Protein AF-A0A5C8U0P9-F1 (afdb_monomer_lite)

pLDDT: mean 76.08, std 15.98, range [37.56, 92.62]

Structure (mmCIF, N/CA/C/O backbone):
data_AF-A0A5C8U0P9-F1
#
_entry.id   AF-A0A5C8U0P9-F1
#
loop_
_atom_site.group_PDB
_atom_site.id
_atom_site.type_symbol
_atom_site.label_atom_id
_atom_site.label_alt_id
_atom_site.label_comp_id
_atom_site.label_asym_id
_atom_site.label_entity_id
_atom_site.label_seq_id
_atom_site.pdbx_PDB_ins_code
_atom_site.Cartn_x
_atom_site.Cartn_y
_atom_site.Cartn_z
_atom_site.occupancy
_atom_site.B_iso_or_equiv
_atom_site.auth_seq_id
_atom_site.auth_comp_id
_atom_site.auth_asym_id
_atom_site.auth_atom_id
_atom_site.pdbx_PDB_model_num
ATOM 1 N N . MET A 1 1 ? -7.153 15.732 -43.273 1.00 46.53 1 MET A N 1
ATOM 2 C CA . MET A 1 1 ? -6.249 15.310 -42.183 1.00 46.53 1 MET A CA 1
ATOM 3 C C . MET A 1 1 ? -6.150 13.800 -42.237 1.00 46.53 1 MET A C 1
ATOM 5 O O . MET A 1 1 ? -7.034 13.114 -41.743 1.00 46.53 1 MET A O 1
ATOM 9 N N . THR A 1 2 ? -5.149 13.294 -42.949 1.00 40.06 2 THR A N 1
ATOM 10 C CA . THR A 1 2 ? -4.924 11.857 -43.121 1.00 40.06 2 THR A CA 1
ATOM 11 C C . THR A 1 2 ? -4.060 11.405 -41.954 1.00 40.06 2 THR A C 1
ATOM 13 O O . THR A 1 2 ? -2.916 11.832 -41.839 1.00 40.06 2 THR A O 1
ATOM 16 N N . ILE A 1 3 ? -4.639 10.642 -41.030 1.00 46.53 3 ILE A N 1
ATOM 17 C CA . ILE A 1 3 ? -3.902 10.044 -39.915 1.00 46.53 3 ILE A CA 1
ATOM 18 C C . ILE A 1 3 ? -3.152 8.856 -40.516 1.00 46.53 3 ILE A C 1
ATOM 20 O O . ILE A 1 3 ? -3.776 7.851 -40.854 1.00 46.53 3 ILE A O 1
ATOM 24 N N . GLU A 1 4 ? -1.844 9.002 -40.729 1.00 37.56 4 GLU A N 1
ATOM 25 C CA . GLU A 1 4 ? -1.009 7.875 -41.137 1.00 37.56 4 GLU A CA 1
ATOM 26 C C . GLU A 1 4 ? -1.089 6.769 -40.072 1.00 37.56 4 GLU A C 1
ATOM 28 O O . GLU A 1 4 ? -1.018 7.060 -38.870 1.00 37.56 4 GLU A O 1
ATOM 33 N N . PRO A 1 5 ? -1.283 5.501 -40.476 1.00 51.75 5 PRO A N 1
ATOM 34 C CA . PRO A 1 5 ? -1.221 4.388 -39.545 1.00 51.75 5 PRO A CA 1
ATOM 35 C C . PRO A 1 5 ? 0.182 4.331 -38.921 1.00 51.75 5 PRO A C 1
ATOM 37 O O . PRO A 1 5 ? 1.164 4.618 -39.606 1.00 51.75 5 PRO A O 1
ATOM 40 N N . PRO A 1 6 ? 0.300 3.967 -37.631 1.00 51.22 6 PRO A N 1
ATOM 41 C CA . PRO A 1 6 ? 1.588 3.901 -36.958 1.00 51.22 6 PRO A CA 1
ATOM 42 C C . PRO A 1 6 ? 2.509 2.944 -37.710 1.00 51.22 6 PRO A C 1
ATOM 44 O O . PRO A 1 6 ? 2.211 1.756 -37.842 1.00 51.22 6 PRO A O 1
ATOM 47 N N . ASP A 1 7 ? 3.607 3.514 -38.194 1.00 44.97 7 ASP A N 1
ATOM 48 C CA . ASP A 1 7 ? 4.659 2.890 -38.977 1.00 44.97 7 ASP A CA 1
ATOM 49 C C . ASP A 1 7 ? 5.009 1.501 -38.412 1.00 44.97 7 ASP A C 1
ATOM 51 O O . ASP A 1 7 ? 5.592 1.350 -37.336 1.00 44.97 7 ASP A O 1
ATOM 55 N N . HIS A 1 8 ? 4.637 0.445 -39.138 1.00 42.81 8 HIS A N 1
ATOM 56 C CA . HIS A 1 8 ? 4.914 -0.949 -38.762 1.00 42.81 8 HIS A CA 1
ATOM 57 C C . HIS A 1 8 ? 6.415 -1.296 -38.857 1.00 42.81 8 HIS A C 1
ATOM 59 O O . HIS A 1 8 ? 6.821 -2.435 -38.628 1.00 42.81 8 HIS A O 1
ATOM 65 N N . ARG A 1 9 ? 7.254 -0.307 -39.190 1.00 38.62 9 ARG A N 1
ATOM 66 C CA . ARG A 1 9 ? 8.699 -0.420 -39.406 1.00 38.62 9 ARG A CA 1
ATOM 67 C C . ARG A 1 9 ? 9.536 -0.553 -38.137 1.00 38.62 9 ARG A C 1
ATOM 69 O O . ARG A 1 9 ? 10.729 -0.803 -38.250 1.00 38.62 9 ARG A O 1
ATOM 76 N N . LEU A 1 10 ? 8.941 -0.500 -36.943 1.00 45.75 10 LEU A N 1
ATOM 77 C CA . LEU A 1 10 ? 9.649 -0.899 -35.716 1.00 45.75 10 LEU A CA 1
ATOM 78 C C . LEU A 1 10 ? 9.945 -2.413 -35.658 1.00 45.75 10 LEU A C 1
ATOM 80 O O . LEU A 1 10 ? 10.698 -2.852 -34.796 1.00 45.75 10 LEU A O 1
ATOM 84 N N . ALA A 1 11 ? 9.379 -3.218 -36.567 1.00 43.69 11 ALA A N 1
ATOM 85 C CA . ALA A 1 11 ? 9.606 -4.663 -36.623 1.00 43.69 11 ALA A CA 1
ATOM 86 C C . ALA A 1 11 ? 10.791 -5.094 -37.514 1.00 43.69 11 ALA A C 1
ATOM 88 O O . ALA A 1 11 ? 11.142 -6.273 -37.519 1.00 43.69 11 ALA A O 1
ATOM 89 N N . SER A 1 12 ? 11.412 -4.181 -38.270 1.00 40.59 12 SER A N 1
ATOM 90 C CA . SER A 1 12 ? 12.206 -4.564 -39.450 1.00 40.59 12 SER A CA 1
ATOM 91 C C . SER A 1 12 ? 13.705 -4.275 -39.360 1.00 40.59 12 SER A C 1
ATOM 93 O O . SER A 1 12 ? 14.313 -3.929 -40.368 1.00 40.59 12 SER A O 1
ATOM 95 N N . SER A 1 13 ? 14.325 -4.449 -38.190 1.00 43.41 13 SER A N 1
ATOM 96 C CA . SER A 1 13 ? 15.789 -4.598 -38.114 1.00 43.41 13 SER A CA 1
ATOM 97 C C . SER A 1 13 ? 16.260 -5.333 -36.855 1.00 43.41 13 SER A C 1
ATOM 99 O O . SER A 1 13 ? 17.218 -4.922 -36.208 1.00 43.41 13 SER A O 1
ATOM 101 N N . ILE A 1 14 ? 15.614 -6.443 -36.489 1.00 49.00 14 ILE A N 1
ATOM 102 C CA . ILE A 1 14 ? 16.180 -7.338 -35.470 1.00 49.00 14 ILE A CA 1
ATOM 103 C C . ILE A 1 14 ? 17.034 -8.374 -36.206 1.00 49.00 14 ILE A C 1
ATOM 105 O O . ILE A 1 14 ? 16.552 -9.433 -36.596 1.00 49.00 14 ILE A O 1
ATOM 109 N N . ALA A 1 15 ? 18.317 -8.076 -36.411 1.00 48.09 15 ALA A N 1
ATOM 110 C CA . ALA A 1 15 ? 19.308 -9.024 -36.940 1.00 48.09 15 ALA A CA 1
ATOM 111 C C . ALA A 1 15 ? 19.678 -10.133 -35.922 1.00 48.09 15 ALA A C 1
ATOM 113 O O . ALA A 1 15 ? 20.772 -10.691 -35.951 1.00 48.09 15 ALA A O 1
ATOM 114 N N . GLY A 1 16 ? 18.773 -10.454 -34.996 1.00 61.50 16 GLY A N 1
ATOM 115 C CA . GLY A 1 16 ? 18.993 -11.377 -33.894 1.00 61.50 16 GLY A CA 1
ATOM 116 C C . GLY A 1 16 ? 17.698 -12.023 -33.415 1.00 61.50 16 GLY A C 1
ATOM 117 O O . GLY A 1 16 ? 16.592 -11.595 -33.739 1.00 61.50 16 GLY A O 1
ATOM 118 N N . THR A 1 17 ? 17.840 -13.093 -32.640 1.00 70.38 17 THR A N 1
ATOM 119 C CA . THR A 1 17 ? 16.710 -13.784 -32.017 1.00 70.38 17 THR A CA 1
ATOM 120 C C . THR A 1 17 ? 15.922 -12.800 -31.142 1.00 70.38 17 THR A C 1
ATOM 122 O O . THR A 1 17 ? 16.520 -12.200 -30.245 1.00 70.38 17 THR A O 1
ATOM 125 N N . PRO A 1 18 ? 14.603 -12.627 -31.354 1.00 75.56 18 PRO A N 1
ATOM 126 C CA . PRO A 1 18 ? 13.808 -11.708 -30.549 1.00 75.56 18 PRO A CA 1
ATOM 127 C C . PRO A 1 18 ? 13.797 -12.155 -29.077 1.00 75.56 18 PRO A C 1
ATOM 129 O O . PRO A 1 18 ? 13.764 -13.364 -28.809 1.00 75.56 18 PRO A O 1
ATOM 132 N N . PRO A 1 19 ? 13.812 -11.210 -28.117 1.00 85.12 19 PRO A N 1
ATOM 133 C CA . PRO A 1 19 ? 13.813 -11.546 -26.699 1.00 85.12 19 PRO A CA 1
ATOM 134 C C . PRO A 1 19 ? 12.529 -12.294 -26.329 1.00 85.12 19 PRO A C 1
ATOM 136 O O . PRO A 1 19 ? 11.436 -11.923 -26.753 1.00 85.12 19 PRO A O 1
ATOM 139 N N . ARG A 1 20 ? 12.655 -13.349 -25.522 1.00 85.44 20 ARG A N 1
ATOM 140 C CA . ARG A 1 20 ? 11.531 -14.178 -25.046 1.00 85.44 20 ARG A CA 1
ATOM 141 C C . ARG A 1 20 ? 11.238 -13.966 -23.569 1.00 85.44 20 ARG A C 1
ATOM 143 O O . ARG A 1 20 ? 10.141 -14.261 -23.096 1.00 85.44 20 ARG A O 1
ATOM 150 N N . THR A 1 21 ? 12.212 -13.448 -22.828 1.00 86.75 21 THR A N 1
ATOM 151 C CA . THR A 1 21 ? 12.091 -13.185 -21.395 1.00 86.75 21 THR A CA 1
ATOM 152 C C . THR A 1 21 ? 12.303 -11.709 -21.074 1.00 86.75 21 THR A C 1
ATOM 154 O O . THR A 1 21 ? 12.933 -10.963 -21.822 1.00 86.75 21 THR A O 1
ATOM 157 N N . TRP A 1 22 ? 11.783 -11.263 -19.929 1.00 86.25 22 TRP A N 1
ATOM 158 C CA . TRP A 1 22 ? 11.979 -9.884 -19.477 1.00 86.25 22 TRP A CA 1
ATOM 159 C C . TRP A 1 22 ? 13.468 -9.502 -19.315 1.00 86.25 22 TRP A C 1
ATOM 161 O O . TRP A 1 22 ? 13.846 -8.436 -19.793 1.00 86.25 22 TRP A O 1
ATOM 171 N N . PRO A 1 23 ? 14.347 -10.347 -18.734 1.00 88.69 23 PRO A N 1
ATOM 172 C CA . PRO A 1 23 ? 15.782 -10.051 -18.678 1.00 88.69 23 PRO A CA 1
ATOM 173 C C . PRO A 1 23 ? 16.466 -9.995 -20.053 1.00 88.69 23 PRO A C 1
ATOM 175 O O . PRO A 1 23 ? 17.436 -9.264 -20.233 1.00 88.69 23 PRO A O 1
ATOM 178 N N . GLU A 1 24 ? 15.997 -10.766 -21.038 1.00 88.19 24 GLU A N 1
ATOM 179 C CA . GLU A 1 24 ? 16.482 -10.650 -22.421 1.00 88.19 24 GLU A CA 1
ATOM 180 C C . GLU A 1 24 ? 16.060 -9.329 -23.054 1.00 88.19 24 GLU A C 1
ATOM 182 O O . GLU A 1 24 ? 16.883 -8.689 -23.698 1.00 88.19 24 GLU A O 1
ATOM 187 N N . LEU A 1 25 ? 14.824 -8.887 -22.813 1.00 88.56 25 LEU A N 1
ATOM 188 C CA . LEU A 1 25 ? 14.348 -7.591 -23.286 1.00 88.56 25 LEU A CA 1
ATOM 189 C C . LEU A 1 25 ? 15.145 -6.434 -22.669 1.00 88.56 25 LEU A C 1
ATOM 191 O O . LEU A 1 25 ? 15.503 -5.502 -23.379 1.00 88.56 25 LEU A O 1
ATOM 195 N N . GLU A 1 26 ? 15.472 -6.503 -21.373 1.00 89.62 26 GLU A N 1
ATOM 196 C CA . GLU A 1 26 ? 16.329 -5.500 -20.722 1.00 89.62 26 GLU A CA 1
ATOM 197 C C . GLU A 1 26 ? 17.723 -5.437 -21.365 1.00 89.62 26 GLU A C 1
ATOM 199 O O . GLU A 1 26 ? 18.219 -4.346 -21.638 1.00 89.62 26 GLU A O 1
ATOM 204 N N . ARG A 1 27 ? 18.337 -6.593 -21.657 1.00 87.88 27 ARG A N 1
ATOM 205 C CA . ARG A 1 27 ? 19.639 -6.659 -22.343 1.00 87.88 27 ARG A CA 1
ATOM 206 C C . ARG A 1 27 ? 19.567 -6.136 -23.774 1.00 87.88 27 ARG A C 1
ATOM 208 O O . ARG A 1 27 ? 20.470 -5.423 -24.195 1.00 87.88 27 ARG A O 1
ATOM 215 N N . TYR A 1 28 ? 18.496 -6.465 -24.490 1.00 87.31 28 TYR A N 1
ATOM 216 C CA . TYR A 1 28 ? 18.266 -6.004 -25.854 1.00 87.31 28 TYR A CA 1
ATOM 217 C C . TYR A 1 28 ? 18.133 -4.476 -25.908 1.00 87.31 28 TYR A C 1
ATOM 219 O O . TYR A 1 28 ? 18.860 -3.822 -26.643 1.00 87.31 28 TYR A O 1
ATOM 227 N N . VAL A 1 29 ? 17.290 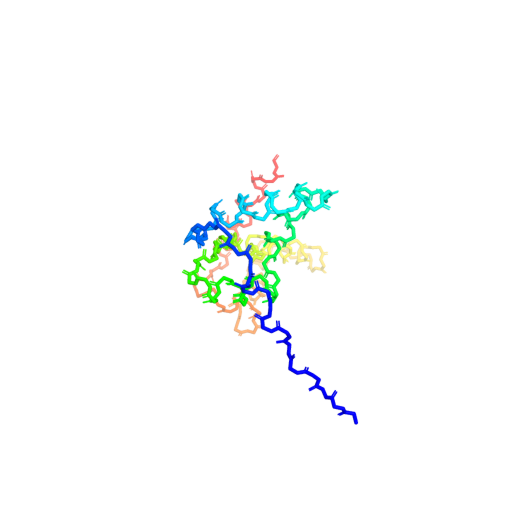-3.894 -25.049 1.00 88.06 29 VAL A N 1
ATOM 228 C CA . VAL A 1 29 ? 17.104 -2.435 -24.965 1.00 88.06 29 VAL A CA 1
ATOM 229 C C . VAL A 1 29 ? 18.391 -1.716 -24.551 1.00 88.06 29 VAL A C 1
ATOM 231 O O . VAL A 1 29 ? 18.695 -0.657 -25.088 1.00 88.06 29 VAL A O 1
ATOM 234 N N . ALA A 1 30 ? 19.175 -2.286 -23.630 1.00 86.62 30 ALA A N 1
ATOM 235 C CA . ALA A 1 30 ? 20.469 -1.721 -23.246 1.00 86.62 30 ALA A CA 1
ATOM 236 C C . ALA A 1 30 ? 21.484 -1.726 -24.403 1.00 86.62 30 ALA A C 1
ATOM 238 O O . ALA A 1 30 ? 22.220 -0.753 -24.579 1.00 86.62 30 ALA A O 1
ATOM 239 N N . ALA A 1 31 ? 21.526 -2.812 -25.181 1.00 85.75 31 ALA A N 1
ATOM 240 C CA . ALA A 1 31 ? 22.405 -2.936 -26.339 1.00 85.75 31 ALA A CA 1
ATOM 241 C C . ALA A 1 31 ? 22.017 -1.946 -27.446 1.00 85.75 31 ALA A C 1
ATOM 243 O O . ALA A 1 31 ? 22.886 -1.218 -27.917 1.00 85.75 31 ALA A O 1
ATOM 244 N N . GLU A 1 32 ? 20.724 -1.850 -27.775 1.00 85.75 32 GL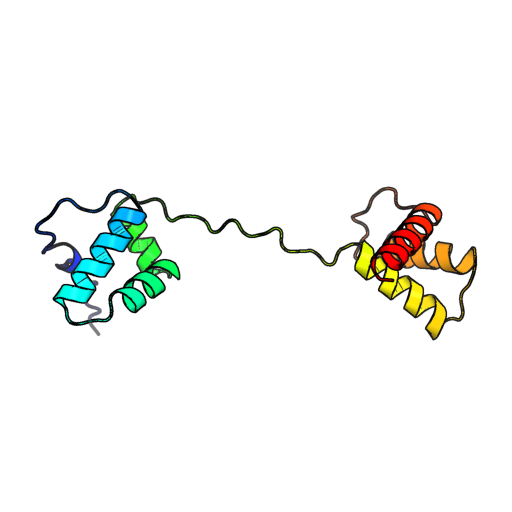U A N 1
ATOM 245 C CA . GLU A 1 32 ? 20.199 -0.906 -28.774 1.00 85.75 32 GLU A CA 1
ATOM 246 C C . GLU A 1 32 ? 20.464 0.555 -28.388 1.00 85.75 32 GLU A C 1
ATOM 248 O O . GLU A 1 32 ? 20.954 1.340 -29.199 1.00 85.75 32 GLU A O 1
ATOM 253 N N . ALA A 1 33 ? 20.224 0.915 -27.122 1.00 86.81 33 ALA A N 1
ATOM 254 C CA . ALA A 1 33 ? 20.527 2.253 -26.617 1.00 86.81 33 ALA A CA 1
ATOM 255 C C . ALA A 1 33 ? 22.027 2.566 -26.731 1.00 86.81 33 ALA A C 1
ATOM 257 O O . ALA A 1 33 ? 22.405 3.653 -27.155 1.00 86.81 33 ALA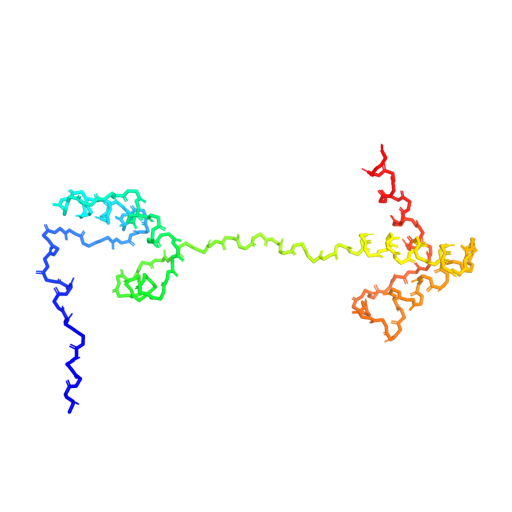 A O 1
ATOM 258 N N . THR A 1 34 ? 22.891 1.591 -26.429 1.00 86.88 34 THR A N 1
ATOM 259 C CA . THR A 1 34 ? 24.346 1.756 -26.547 1.00 86.88 34 THR A CA 1
ATOM 260 C C . THR A 1 34 ? 24.774 1.948 -28.004 1.00 86.88 34 THR A C 1
ATOM 262 O O . THR A 1 34 ? 25.585 2.828 -28.285 1.00 86.88 34 THR A O 1
ATOM 265 N N . SER A 1 35 ? 24.217 1.177 -28.947 1.00 83.50 35 SER A N 1
ATOM 266 C CA . SER A 1 35 ? 24.503 1.346 -30.380 1.00 83.50 35 SER A CA 1
ATOM 267 C C . SER A 1 35 ? 23.962 2.655 -30.955 1.00 83.50 35 SER A C 1
ATOM 269 O O . SER A 1 35 ? 24.553 3.192 -31.888 1.00 83.50 35 SER A O 1
ATOM 271 N N . ALA A 1 36 ? 22.884 3.194 -30.383 1.00 86.75 36 ALA A N 1
ATOM 272 C CA . ALA A 1 36 ? 22.331 4.500 -30.738 1.00 86.75 36 ALA A CA 1
ATOM 273 C C . ALA A 1 36 ? 23.086 5.684 -30.095 1.00 86.75 36 ALA A C 1
ATOM 275 O O . ALA A 1 36 ? 22.765 6.838 -30.373 1.00 86.75 36 ALA A O 1
ATOM 276 N N . GLY A 1 37 ? 24.089 5.426 -29.243 1.00 87.75 37 GLY A N 1
ATOM 277 C CA . GLY A 1 37 ? 24.803 6.466 -28.491 1.00 87.75 37 GLY A CA 1
ATOM 278 C C . GLY A 1 37 ? 23.996 7.059 -27.329 1.00 87.75 37 GLY A C 1
ATOM 279 O O . GLY A 1 37 ? 24.340 8.119 -26.807 1.00 87.75 37 GLY A O 1
ATOM 280 N N . GLU A 1 38 ? 22.922 6.389 -26.916 1.00 88.56 38 GLU A N 1
ATOM 281 C CA . GLU A 1 38 ? 22.062 6.774 -25.804 1.00 88.56 38 GLU A CA 1
ATOM 282 C C . GLU A 1 38 ? 22.497 6.120 -24.481 1.00 88.56 38 GLU A C 1
ATOM 284 O O . GLU A 1 38 ? 23.273 5.163 -24.423 1.00 88.56 38 GLU A O 1
ATOM 289 N N . ASN A 1 39 ? 21.967 6.627 -23.365 1.00 91.06 39 ASN A N 1
ATOM 290 C CA . ASN A 1 39 ? 22.239 6.059 -22.048 1.00 91.06 39 ASN A CA 1
ATOM 291 C C . ASN A 1 39 ? 21.423 4.771 -21.822 1.00 91.06 39 ASN A C 1
ATOM 293 O O . ASN A 1 39 ? 20.223 4.815 -21.535 1.00 91.06 39 ASN A O 1
ATOM 297 N N . ALA A 1 40 ? 22.104 3.625 -21.864 1.00 85.44 40 ALA A N 1
ATOM 298 C CA . ALA A 1 40 ? 21.508 2.306 -21.659 1.00 85.44 40 ALA A CA 1
ATOM 299 C C . ALA A 1 40 ? 20.759 2.150 -20.323 1.00 85.44 40 ALA A C 1
ATOM 301 O O . ALA A 1 40 ? 19.693 1.532 -20.271 1.00 85.44 40 ALA A O 1
ATOM 302 N N . GLU A 1 41 ? 21.263 2.732 -19.230 1.00 87.38 41 GLU A N 1
ATOM 303 C CA . GLU A 1 41 ? 20.589 2.653 -17.932 1.00 87.38 41 GLU A CA 1
ATOM 304 C C . GLU A 1 41 ? 19.280 3.442 -17.919 1.00 87.38 41 GLU A C 1
ATOM 306 O O . GLU A 1 41 ? 18.301 3.012 -17.300 1.00 87.38 41 GLU A O 1
ATOM 311 N N . ALA A 1 42 ? 19.254 4.595 -18.592 1.00 86.50 42 ALA A N 1
ATOM 312 C CA . ALA A 1 42 ? 18.054 5.411 -18.723 1.00 86.50 42 ALA A CA 1
ATOM 313 C C . ALA A 1 42 ? 16.981 4.675 -19.540 1.00 86.50 42 ALA A C 1
ATOM 315 O O . ALA A 1 42 ? 15.835 4.592 -19.089 1.00 86.50 42 ALA A O 1
ATOM 316 N N . ALA A 1 43 ? 17.370 4.047 -20.652 1.00 84.88 43 ALA A N 1
ATOM 317 C CA . ALA A 1 43 ? 16.477 3.252 -21.494 1.00 84.88 43 ALA A CA 1
ATOM 318 C C . ALA A 1 43 ? 15.888 2.041 -20.743 1.00 84.88 43 ALA A C 1
ATOM 320 O O . ALA A 1 43 ? 14.672 1.825 -20.730 1.00 84.88 43 ALA A O 1
ATOM 321 N N . VAL A 1 44 ? 16.716 1.283 -20.010 1.00 87.56 44 VAL A N 1
ATOM 322 C CA . VAL A 1 44 ? 16.235 0.165 -19.175 1.00 87.56 44 VAL A CA 1
ATOM 323 C C . VAL A 1 44 ? 15.339 0.662 -18.037 1.00 87.56 44 VAL A C 1
ATOM 325 O O . VAL A 1 44 ? 14.344 0.022 -17.686 1.00 87.56 44 VAL A O 1
ATOM 328 N N . ARG A 1 45 ? 15.647 1.819 -17.442 1.00 86.69 45 ARG A N 1
ATOM 329 C CA . ARG A 1 45 ? 14.810 2.426 -16.398 1.00 86.69 45 ARG A CA 1
ATOM 330 C C . ARG A 1 45 ? 13.440 2.820 -16.940 1.00 86.69 45 ARG A C 1
ATOM 332 O O . ARG A 1 45 ? 12.442 2.597 -16.254 1.00 86.69 45 ARG A O 1
ATOM 339 N N . GLU A 1 46 ? 13.379 3.364 -18.149 1.00 86.06 46 GLU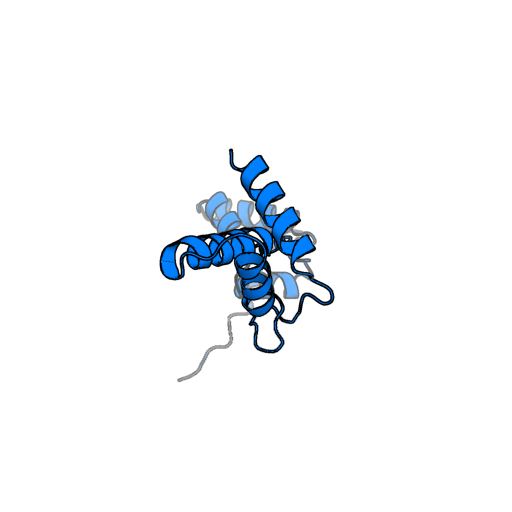 A N 1
ATOM 340 C CA . GLU A 1 46 ? 12.126 3.677 -18.830 1.00 86.06 46 GLU A CA 1
ATOM 341 C C . GLU A 1 46 ? 11.317 2.413 -19.139 1.00 86.06 46 GLU A C 1
ATOM 343 O O . GLU A 1 46 ? 10.138 2.339 -18.780 1.00 86.06 46 GLU A O 1
ATOM 348 N N . LEU A 1 47 ? 11.965 1.363 -19.650 1.00 86.88 47 LEU A N 1
ATOM 349 C CA . LEU A 1 47 ? 11.349 0.047 -19.825 1.00 86.88 47 LEU A CA 1
ATOM 350 C C . LEU A 1 47 ? 10.748 -0.474 -18.502 1.00 86.88 47 LEU A C 1
ATOM 352 O O . LEU A 1 47 ? 9.600 -0.927 -18.444 1.00 86.88 47 LEU A O 1
ATOM 356 N N . ARG A 1 48 ? 11.475 -0.339 -17.386 1.00 86.50 48 ARG A N 1
ATOM 357 C CA . ARG A 1 48 ? 11.020 -0.763 -16.048 1.00 86.50 48 ARG A CA 1
ATOM 358 C C . ARG A 1 48 ? 9.843 0.040 -15.497 1.00 86.50 48 ARG A C 1
ATOM 360 O O . ARG A 1 48 ? 9.123 -0.492 -14.644 1.00 86.50 48 ARG A O 1
ATOM 367 N N . ARG A 1 49 ? 9.585 1.260 -15.990 1.00 85.25 49 ARG A N 1
ATOM 368 C CA . ARG A 1 49 ? 8.373 2.033 -15.645 1.00 85.25 49 ARG A CA 1
ATOM 369 C C . ARG A 1 49 ? 7.095 1.380 -16.181 1.00 85.25 49 ARG A C 1
ATOM 371 O O . ARG A 1 49 ? 6.017 1.676 -15.669 1.00 85.25 49 ARG A O 1
ATOM 378 N N . LYS A 1 50 ? 7.200 0.448 -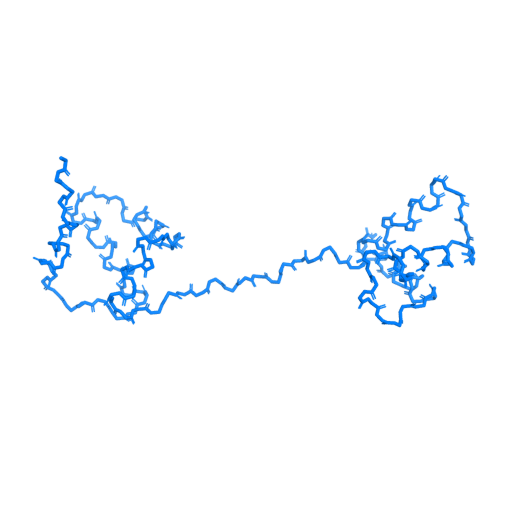17.141 1.00 81.00 50 LYS A N 1
ATOM 379 C CA . LYS A 1 50 ? 6.077 -0.361 -17.659 1.00 81.00 50 LYS A CA 1
ATOM 380 C C . LYS A 1 50 ? 4.917 0.513 -18.142 1.00 81.00 50 LYS A C 1
ATOM 382 O O . LYS A 1 50 ? 3.750 0.269 -17.793 1.00 81.00 50 LYS A O 1
ATOM 387 N N . GLY A 1 51 ? 5.254 1.542 -18.920 1.00 80.94 51 GLY A N 1
ATOM 388 C CA . GLY A 1 51 ? 4.287 2.426 -19.564 1.00 80.94 51 GLY A CA 1
ATOM 389 C C . GLY A 1 51 ? 3.410 1.691 -20.590 1.00 80.94 51 GLY A C 1
ATOM 390 O O . GLY A 1 51 ? 3.644 0.513 -20.878 1.00 80.94 51 GLY A O 1
ATOM 391 N N . PRO A 1 52 ? 2.386 2.357 -21.152 1.00 79.50 52 PRO A N 1
ATOM 392 C CA . PRO A 1 52 ? 1.484 1.758 -22.140 1.00 79.50 52 PRO A CA 1
ATOM 393 C C . PRO A 1 52 ? 2.219 1.149 -23.342 1.00 79.50 52 PRO A C 1
ATOM 395 O O . PRO A 1 52 ? 1.912 0.024 -23.733 1.00 79.50 52 PRO A O 1
ATOM 398 N N . ILE A 1 53 ? 3.244 1.842 -23.851 1.00 80.62 53 ILE A N 1
ATOM 399 C CA . ILE A 1 53 ? 4.068 1.396 -24.985 1.00 80.62 53 ILE A CA 1
ATOM 400 C C . ILE A 1 53 ? 4.830 0.113 -24.632 1.00 80.62 53 ILE A C 1
ATOM 402 O O . ILE A 1 53 ? 4.739 -0.876 -25.352 1.00 80.62 53 IL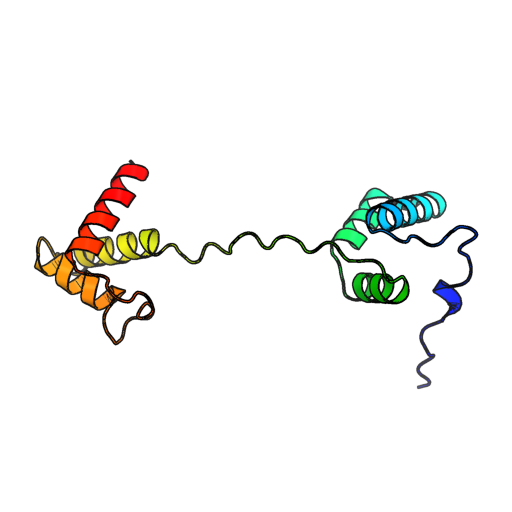E A O 1
ATOM 406 N N . THR A 1 54 ? 5.490 0.064 -23.470 1.00 83.88 54 THR A N 1
ATOM 407 C CA . THR A 1 54 ? 6.189 -1.143 -23.000 1.00 83.88 54 THR A CA 1
ATOM 408 C C . THR A 1 54 ? 5.252 -2.341 -22.861 1.00 83.88 54 THR A C 1
ATOM 410 O O . THR A 1 54 ? 5.624 -3.464 -23.194 1.00 83.88 54 THR A O 1
ATOM 413 N N . ARG A 1 55 ? 4.023 -2.127 -22.373 1.00 81.50 55 ARG A N 1
ATOM 414 C CA . ARG A 1 55 ? 3.029 -3.205 -22.242 1.00 81.50 55 ARG A CA 1
ATOM 415 C C . ARG A 1 55 ? 2.574 -3.721 -23.602 1.00 81.50 55 ARG A C 1
ATOM 417 O O . ARG A 1 55 ? 2.397 -4.928 -23.746 1.00 81.50 55 ARG A O 1
ATOM 424 N N . LEU A 1 56 ? 2.392 -2.826 -24.573 1.00 81.38 56 LEU A N 1
ATOM 425 C CA . LEU A 1 56 ? 2.044 -3.192 -25.942 1.00 81.38 56 LEU A CA 1
ATOM 426 C C . LEU A 1 56 ? 3.169 -4.007 -26.592 1.00 81.38 56 LEU A C 1
ATOM 428 O O . LEU A 1 56 ? 2.900 -5.085 -27.115 1.00 81.38 56 LEU A O 1
ATOM 432 N N . LEU A 1 57 ? 4.418 -3.553 -26.453 1.00 81.88 57 LEU A N 1
ATOM 433 C CA . LEU A 1 57 ? 5.606 -4.260 -26.934 1.00 81.88 57 LEU A CA 1
ATOM 434 C C . LEU A 1 57 ? 5.719 -5.662 -26.319 1.00 81.88 57 LEU A C 1
ATOM 436 O O . LEU A 1 57 ? 5.874 -6.650 -27.029 1.00 81.88 57 LEU A O 1
ATOM 440 N N . CYS A 1 58 ? 5.555 -5.782 -24.998 1.00 83.81 58 CYS A N 1
ATOM 441 C CA . CYS A 1 58 ? 5.598 -7.083 -24.327 1.00 83.81 58 CYS A CA 1
ATOM 442 C C . CYS A 1 58 ? 4.464 -8.014 -24.780 1.00 83.81 58 CYS A C 1
ATOM 444 O O . CYS A 1 58 ? 4.672 -9.220 -24.873 1.00 83.81 58 CYS A O 1
ATOM 446 N N . ARG A 1 59 ? 3.278 -7.475 -25.099 1.00 83.06 59 ARG A N 1
ATOM 447 C CA . ARG A 1 59 ? 2.165 -8.257 -25.658 1.00 83.06 59 ARG A CA 1
ATOM 448 C C . ARG A 1 59 ? 2.481 -8.766 -27.065 1.00 83.06 59 ARG A C 1
ATOM 450 O O . ARG A 1 59 ? 2.163 -9.913 -27.354 1.00 83.06 59 ARG A O 1
ATOM 457 N N . GLN A 1 60 ? 3.096 -7.940 -27.911 1.00 83.31 60 GLN A N 1
ATOM 458 C CA . GLN A 1 60 ? 3.506 -8.335 -29.263 1.00 83.31 60 GLN A CA 1
ATOM 459 C C . GLN A 1 60 ? 4.600 -9.409 -29.240 1.00 83.31 60 GLN A C 1
ATOM 461 O O . GLN A 1 60 ? 4.551 -10.344 -30.030 1.00 83.31 60 GLN A O 1
ATOM 466 N N . LEU A 1 61 ? 5.538 -9.315 -28.295 1.00 83.00 61 LEU A N 1
ATOM 467 C CA . LEU A 1 61 ? 6.646 -10.262 -28.141 1.00 83.00 61 LEU A CA 1
ATOM 468 C C . LEU A 1 61 ? 6.306 -11.484 -27.265 1.00 83.00 61 LEU A C 1
ATOM 470 O O . LEU A 1 61 ? 7.173 -12.314 -27.010 1.00 83.00 61 LEU A O 1
ATOM 474 N N . ALA A 1 62 ? 5.064 -11.596 -26.777 1.00 84.44 62 ALA A N 1
ATOM 475 C CA . ALA A 1 62 ? 4.627 -12.627 -25.828 1.00 84.44 62 ALA A CA 1
ATOM 476 C C . ALA A 1 62 ? 5.491 -12.724 -24.545 1.00 84.44 62 ALA A C 1
ATOM 478 O O . ALA A 1 62 ? 5.603 -13.783 -23.928 1.00 84.44 62 ALA A O 1
ATOM 479 N N . ILE A 1 63 ? 6.072 -11.603 -24.106 1.00 86.00 63 ILE A N 1
ATOM 480 C CA . ILE A 1 63 ? 6.929 -11.527 -22.919 1.00 86.00 63 ILE A CA 1
ATOM 481 C C . ILE A 1 63 ? 6.079 -11.213 -21.686 1.00 86.00 63 ILE A C 1
ATOM 483 O O . ILE A 1 63 ? 5.336 -10.229 -21.636 1.00 86.00 63 ILE A O 1
ATOM 487 N N . ALA A 1 64 ? 6.235 -12.015 -20.634 1.00 82.62 64 ALA A N 1
ATOM 488 C CA . ALA A 1 64 ? 5.602 -11.742 -19.351 1.00 82.62 64 ALA A CA 1
ATOM 489 C C . ALA A 1 64 ? 6.238 -10.512 -18.676 1.00 82.62 64 ALA A C 1
ATOM 491 O O . ALA A 1 64 ? 7.402 -10.534 -18.274 1.00 82.62 64 ALA A O 1
ATOM 492 N N . VAL A 1 65 ? 5.456 -9.444 -18.493 1.00 80.12 65 VAL A N 1
ATOM 493 C CA . VAL A 1 65 ? 5.888 -8.280 -17.707 1.00 80.12 65 VAL A CA 1
ATOM 494 C C . VAL A 1 65 ? 5.944 -8.680 -16.230 1.00 80.12 65 VAL A C 1
ATOM 496 O O . VAL A 1 65 ? 4.921 -9.109 -15.682 1.00 80.12 65 VAL A O 1
ATOM 499 N N . PRO A 1 66 ? 7.080 -8.498 -15.533 1.00 77.31 66 PRO A N 1
ATOM 500 C CA . PRO A 1 66 ? 7.170 -8.813 -14.121 1.00 77.31 66 PRO A CA 1
ATOM 501 C C . PRO A 1 66 ? 6.166 -7.947 -13.371 1.00 77.31 66 PRO A C 1
ATOM 503 O O . PRO A 1 66 ? 6.214 -6.713 -13.412 1.00 77.31 66 PRO A O 1
ATOM 506 N N . ARG A 1 67 ? 5.226 -8.574 -12.670 1.00 71.69 67 ARG A N 1
ATOM 507 C CA . ARG A 1 67 ? 4.341 -7.841 -11.770 1.00 71.69 67 ARG A CA 1
ATOM 508 C C . ARG A 1 67 ? 5.202 -7.360 -10.611 1.00 71.69 67 ARG A C 1
ATOM 510 O O . ARG A 1 67 ? 5.853 -8.166 -9.953 1.00 71.69 67 ARG A O 1
ATOM 517 N N . GLN A 1 68 ? 5.218 -6.051 -10.353 1.00 61.97 68 GLN A N 1
ATOM 518 C CA . GLN A 1 68 ? 5.649 -5.611 -9.032 1.00 61.97 68 GLN A CA 1
ATOM 519 C C . GLN A 1 68 ? 4.718 -6.315 -8.050 1.00 61.97 68 GLN A C 1
ATOM 521 O O . GLN A 1 68 ? 3.496 -6.176 -8.164 1.00 61.97 68 GLN A O 1
ATOM 526 N N . LYS A 1 69 ? 5.280 -7.109 -7.131 1.00 56.09 69 LYS A N 1
ATOM 527 C CA . LYS A 1 69 ? 4.556 -7.492 -5.924 1.00 56.09 69 LYS A CA 1
ATOM 528 C C . LYS A 1 69 ? 4.131 -6.162 -5.319 1.00 56.09 69 LYS A C 1
ATOM 530 O O . LYS A 1 69 ? 4.976 -5.436 -4.804 1.00 56.09 69 LYS A O 1
ATOM 535 N N . ARG A 1 70 ? 2.861 -5.781 -5.487 1.00 52.25 70 ARG A N 1
ATOM 536 C CA . ARG A 1 70 ? 2.294 -4.687 -4.709 1.00 52.25 70 ARG A CA 1
ATOM 537 C C . ARG A 1 70 ? 2.522 -5.139 -3.278 1.00 52.25 70 ARG A C 1
ATOM 539 O O . ARG A 1 70 ? 1.899 -6.111 -2.851 1.00 52.25 70 ARG A O 1
ATOM 546 N N . GLY A 1 71 ? 3.480 -4.510 -2.596 1.00 50.62 71 GLY A N 1
ATOM 547 C CA . GLY A 1 71 ? 3.574 -4.624 -1.152 1.00 50.62 71 GLY A CA 1
ATOM 548 C C . GLY A 1 71 ? 2.166 -4.417 -0.618 1.00 50.62 71 GLY A C 1
ATOM 549 O O . GLY A 1 71 ? 1.405 -3.620 -1.184 1.00 50.62 71 GLY A O 1
ATOM 550 N N . LYS A 1 72 ? 1.781 -5.222 0.373 1.00 49.81 72 LYS A N 1
ATOM 551 C CA . LYS A 1 72 ? 0.512 -5.063 1.079 1.00 49.81 72 LYS A CA 1
ATOM 552 C C . LYS A 1 72 ? 0.387 -3.562 1.342 1.00 49.81 72 LYS A C 1
ATOM 554 O O . LYS A 1 72 ? 1.249 -3.006 2.009 1.00 49.81 72 LYS A O 1
ATOM 559 N N . LYS A 1 73 ? -0.574 -2.882 0.702 1.00 45.34 73 LYS A N 1
ATOM 560 C CA . LYS A 1 73 ? -0.877 -1.494 1.058 1.00 45.34 73 LYS A CA 1
ATOM 561 C C . LYS A 1 73 ? -1.149 -1.593 2.551 1.00 45.34 73 LYS A C 1
ATOM 563 O O . LYS A 1 73 ? -2.088 -2.314 2.903 1.00 45.34 73 LYS A O 1
ATOM 568 N N . ASP A 1 74 ? -0.306 -0.999 3.390 1.00 46.84 74 ASP A N 1
ATOM 569 C CA . ASP A 1 74 ? -0.628 -0.835 4.798 1.00 46.84 74 ASP A CA 1
ATOM 570 C C . ASP A 1 74 ? -1.913 -0.012 4.797 1.00 46.84 74 ASP A C 1
ATOM 572 O O . ASP A 1 74 ? -1.924 1.203 4.616 1.00 46.84 74 ASP A O 1
ATOM 576 N N . ARG A 1 75 ? -3.049 -0.718 4.848 1.00 48.84 75 ARG A N 1
ATOM 577 C CA . ARG A 1 75 ? -4.286 -0.126 5.330 1.00 48.84 75 ARG A CA 1
ATOM 578 C C . ARG A 1 75 ? -3.890 0.465 6.681 1.00 48.84 75 ARG A C 1
ATOM 580 O O . ARG A 1 75 ? -3.182 -0.257 7.391 1.00 48.84 75 ARG A O 1
ATOM 587 N N . PRO A 1 76 ? -4.285 1.708 7.016 1.00 54.06 76 PRO A N 1
ATOM 588 C CA . PRO A 1 76 ? -4.034 2.247 8.349 1.00 54.06 76 PRO A CA 1
ATOM 589 C C . PRO A 1 76 ? -4.383 1.142 9.337 1.00 54.06 76 PRO A C 1
ATOM 591 O O . PRO A 1 76 ? -5.495 0.595 9.279 1.00 54.06 76 PRO A O 1
ATOM 594 N N . GLN A 1 77 ? -3.373 0.660 10.068 1.00 66.81 77 GLN A N 1
ATOM 595 C CA . GLN A 1 77 ? -3.568 -0.551 10.839 1.00 66.81 77 GLN A CA 1
ATOM 596 C C . GLN A 1 77 ? -4.643 -0.198 11.860 1.00 66.81 77 GLN A C 1
ATOM 598 O O . GLN A 1 77 ? -4.657 0.904 12.406 1.00 66.81 77 GLN A O 1
ATOM 603 N N . LEU A 1 78 ? -5.586 -1.110 12.101 1.00 72.19 78 LEU A N 1
ATOM 604 C CA . LEU A 1 78 ? -6.611 -0.910 13.129 1.00 72.19 78 LEU A CA 1
ATOM 605 C C . LEU A 1 78 ? -5.972 -0.486 14.472 1.00 72.19 78 LEU A C 1
ATOM 607 O O . LEU A 1 78 ? -6.600 0.207 15.262 1.00 72.19 78 LEU A O 1
ATOM 611 N N . ASP A 1 79 ? -4.707 -0.853 14.682 1.00 77.69 79 ASP A N 1
ATOM 612 C CA . ASP A 1 79 ? -3.817 -0.401 15.751 1.00 77.69 79 ASP A CA 1
ATOM 613 C C . ASP A 1 79 ? -3.616 1.125 15.791 1.00 77.69 79 ASP A C 1
ATOM 615 O O . ASP A 1 79 ? -3.918 1.736 16.816 1.00 77.69 79 ASP A O 1
ATOM 619 N N . ASP A 1 80 ? -3.192 1.754 14.689 1.00 77.44 80 ASP A N 1
ATOM 620 C CA . ASP A 1 80 ? -2.986 3.209 14.602 1.00 77.44 80 ASP A CA 1
ATOM 621 C C . ASP A 1 80 ? -4.298 3.963 14.842 1.00 77.44 80 ASP A C 1
ATOM 623 O O . ASP A 1 80 ? -4.360 4.924 15.610 1.00 77.44 80 ASP A O 1
ATOM 627 N N . PHE A 1 81 ? -5.381 3.475 14.230 1.00 79.75 81 PHE A N 1
ATOM 628 C CA . PHE A 1 81 ? -6.707 4.065 14.386 1.00 79.75 81 PHE A CA 1
ATOM 629 C C . PHE A 1 81 ? -7.217 3.957 15.829 1.00 79.75 81 PHE A C 1
ATOM 631 O O . PHE A 1 81 ? -7.741 4.927 16.375 1.00 79.75 81 PHE A O 1
ATOM 638 N N . THR A 1 82 ? -7.004 2.804 16.475 1.00 85.62 82 THR A N 1
ATOM 639 C CA . THR A 1 82 ? -7.369 2.591 17.883 1.00 85.62 82 THR A CA 1
ATOM 640 C C . THR A 1 82 ? -6.677 3.609 18.786 1.00 85.62 82 THR A C 1
ATOM 642 O O . THR A 1 82 ? -7.318 4.172 19.671 1.00 85.62 82 THR A O 1
ATOM 645 N N . VAL A 1 83 ? -5.387 3.880 18.563 1.00 87.69 83 VAL A N 1
ATOM 646 C CA . VAL A 1 83 ? -4.649 4.872 19.356 1.00 87.69 83 VAL A CA 1
ATOM 647 C C . VAL A 1 83 ? -5.213 6.274 19.146 1.00 87.69 83 VAL A C 1
ATOM 649 O O . VAL A 1 83 ? -5.495 6.951 20.132 1.00 87.69 83 VAL A O 1
ATOM 652 N N . VAL A 1 84 ? -5.431 6.692 17.896 1.00 87.75 84 VAL A N 1
ATOM 653 C CA . VAL A 1 84 ? -5.960 8.031 17.584 1.00 87.75 84 VAL A CA 1
ATOM 654 C C . VAL A 1 84 ? -7.326 8.258 18.230 1.00 87.75 84 VAL A C 1
ATOM 656 O O . VAL A 1 84 ? -7.518 9.270 18.901 1.00 87.75 84 VAL A O 1
ATOM 659 N N . VAL A 1 85 ? -8.257 7.310 18.085 1.00 88.69 85 VAL A N 1
ATOM 660 C CA . VAL A 1 85 ? -9.609 7.426 18.655 1.00 88.69 85 VAL A CA 1
ATOM 661 C C . VAL A 1 85 ? -9.556 7.485 20.180 1.00 88.69 85 VAL A C 1
ATOM 663 O O . VAL A 1 85 ? -10.179 8.351 20.788 1.00 88.69 85 VAL A O 1
ATOM 666 N N . VAL A 1 86 ? -8.791 6.596 20.817 1.00 89.81 86 VAL A N 1
ATOM 667 C CA . VAL A 1 86 ? -8.710 6.543 22.284 1.00 89.81 86 VAL A CA 1
ATOM 668 C C . VAL A 1 86 ? -8.064 7.808 22.857 1.00 89.81 86 VAL A C 1
ATOM 670 O O . VAL A 1 86 ? -8.548 8.332 23.858 1.00 89.81 86 VAL A O 1
ATOM 673 N N . GLU A 1 87 ? -6.996 8.321 22.243 1.00 91.25 87 GLU A N 1
ATOM 674 C CA . GLU A 1 87 ? -6.344 9.559 22.692 1.00 91.25 87 GLU A CA 1
ATOM 675 C C . GLU A 1 87 ? -7.239 10.789 22.468 1.00 91.25 87 GLU A C 1
ATOM 677 O O . GLU A 1 87 ? -7.326 11.643 23.350 1.00 91.25 87 GLU A O 1
ATOM 682 N N . ALA A 1 88 ? -7.976 10.855 21.353 1.00 90.94 88 ALA A N 1
ATOM 683 C CA . ALA A 1 88 ? -8.959 11.914 21.117 1.00 90.94 88 ALA A CA 1
ATOM 684 C C . ALA A 1 88 ? -10.083 11.885 22.165 1.00 90.94 88 ALA A C 1
ATOM 686 O O . ALA A 1 88 ? -10.398 12.910 22.760 1.00 90.94 88 ALA A O 1
ATOM 687 N N . LEU A 1 89 ? -10.626 10.706 22.487 1.00 90.81 89 LEU A N 1
ATOM 688 C CA . LEU A 1 89 ? -11.660 10.562 23.519 1.00 90.81 89 LEU A CA 1
ATOM 689 C C . LEU A 1 89 ? -11.170 10.974 24.916 1.00 90.81 89 LEU A C 1
ATOM 691 O O . LEU A 1 89 ? -11.926 11.560 25.694 1.00 90.81 89 LEU A O 1
ATOM 695 N N . LYS A 1 90 ? -9.900 10.708 25.237 1.00 91.88 90 LYS A N 1
ATOM 696 C CA . LYS A 1 90 ? -9.281 11.182 26.483 1.00 91.88 90 LYS A CA 1
ATOM 697 C C . LYS A 1 90 ? -9.099 12.697 26.496 1.00 91.88 90 LYS A C 1
ATOM 699 O O . LYS A 1 90 ? -9.373 13.316 27.519 1.00 91.88 90 LYS A O 1
ATOM 704 N N . ARG A 1 91 ? -8.612 13.279 25.397 1.00 92.44 91 ARG A N 1
ATOM 705 C CA . ARG A 1 91 ? -8.283 14.708 25.305 1.00 92.44 91 ARG A CA 1
ATOM 706 C C . ARG A 1 91 ? -9.530 15.583 25.213 1.00 92.44 91 ARG A C 1
ATOM 708 O O . ARG A 1 91 ? -9.637 16.555 25.949 1.00 92.44 91 ARG A O 1
ATOM 715 N N . ASP A 1 92 ? -10.450 15.225 24.327 1.00 91.44 92 ASP A N 1
ATOM 716 C CA . ASP A 1 92 ? -11.562 16.088 23.923 1.00 91.44 92 ASP A CA 1
ATOM 717 C C . ASP A 1 92 ? -12.789 15.891 24.826 1.00 91.44 92 ASP A C 1
ATOM 719 O O . ASP A 1 92 ? -13.542 16.832 25.064 1.00 91.44 92 ASP A O 1
ATOM 723 N N . TYR A 1 93 ? -12.963 14.686 25.385 1.00 89.19 93 TYR A N 1
ATOM 724 C CA . TYR A 1 93 ? -14.116 14.336 26.226 1.00 89.19 93 TYR A CA 1
ATOM 725 C C . TYR A 1 93 ? -13.741 13.947 27.663 1.00 89.19 93 TYR A C 1
ATOM 727 O O . TYR A 1 93 ? -14.624 13.659 28.470 1.00 89.19 93 TYR A O 1
ATOM 735 N N . GLY A 1 94 ? -12.448 13.900 28.005 1.00 91.12 94 GLY A N 1
ATOM 736 C CA . GLY A 1 94 ? -11.992 13.557 29.357 1.00 91.12 94 GLY A CA 1
ATOM 737 C C . GLY A 1 94 ? -12.332 12.129 29.800 1.00 91.12 94 GLY A C 1
ATOM 738 O O . GLY A 1 94 ? -12.281 11.833 30.996 1.00 91.12 94 GLY A O 1
ATOM 739 N N . LEU A 1 95 ? -12.699 11.237 28.872 1.00 91.62 95 LEU A N 1
ATOM 740 C CA . LEU A 1 95 ? -13.216 9.911 29.212 1.00 91.62 95 LEU A CA 1
ATOM 741 C C . LEU A 1 95 ? -12.125 9.003 29.786 1.00 91.62 95 LEU A C 1
ATOM 743 O O . LEU A 1 95 ? -10.982 8.979 29.322 1.00 91.62 95 LEU A O 1
ATOM 747 N N . ARG A 1 96 ? -12.497 8.207 30.796 1.00 90.69 96 ARG A N 1
ATOM 748 C CA . ARG A 1 96 ? -11.610 7.255 31.481 1.00 90.69 96 ARG A CA 1
ATOM 749 C C . ARG A 1 96 ? -12.339 5.962 31.845 1.00 90.69 96 ARG A C 1
ATOM 751 O O . ARG A 1 96 ? -13.568 5.919 31.897 1.00 90.69 96 ARG A O 1
ATOM 758 N N . GLY A 1 97 ? -11.558 4.918 32.127 1.00 89.56 97 GLY A N 1
ATOM 759 C CA . GLY A 1 97 ? -12.058 3.620 32.582 1.00 89.56 97 GLY A CA 1
ATOM 760 C C . GLY A 1 97 ? -13.057 3.003 31.605 1.00 89.56 97 GLY A C 1
ATOM 761 O O . GLY A 1 97 ? -12.911 3.123 30.392 1.00 89.56 97 GLY A O 1
ATOM 762 N N . LYS A 1 98 ? -14.105 2.370 32.136 1.00 90.25 98 LYS A N 1
ATOM 763 C CA . LYS A 1 98 ? -15.118 1.670 31.335 1.00 90.25 98 LYS A CA 1
ATOM 764 C C . LYS A 1 98 ? -15.778 2.564 30.270 1.00 90.25 98 LYS A C 1
ATOM 766 O O . LYS A 1 98 ? -15.915 2.142 29.127 1.00 90.25 98 LYS A O 1
ATOM 771 N N . ALA A 1 99 ? -16.113 3.809 30.617 1.00 89.19 99 ALA A N 1
ATOM 772 C CA . ALA A 1 99 ? -16.799 4.736 29.711 1.00 89.19 99 ALA A CA 1
ATOM 773 C C . ALA A 1 99 ? -15.971 5.077 28.459 1.00 89.19 99 ALA A C 1
ATOM 775 O O . ALA A 1 99 ? -16.521 5.215 27.367 1.00 89.19 99 ALA A O 1
ATOM 776 N N . LEU A 1 100 ? -14.645 5.170 28.602 1.00 92.62 100 LEU A N 1
ATOM 777 C CA . LEU A 1 100 ? -13.732 5.367 27.476 1.00 92.62 100 LEU A CA 1
ATOM 778 C C . LEU A 1 100 ? -13.801 4.191 26.500 1.00 92.62 100 LEU A C 1
ATOM 780 O O . LEU A 1 100 ? -13.912 4.397 25.295 1.00 92.62 100 LEU A O 1
ATOM 784 N N . TRP A 1 101 ? -13.733 2.967 27.019 1.00 92.06 101 TRP A N 1
ATOM 785 C CA . TRP A 1 101 ? -13.675 1.762 26.196 1.00 92.06 101 TRP A CA 1
ATOM 786 C C . TRP A 1 101 ? -15.004 1.456 25.513 1.00 92.06 101 TRP A C 1
ATOM 788 O O . TRP A 1 101 ? -15.006 1.079 24.343 1.00 92.06 101 TRP A O 1
ATOM 798 N N . ASP A 1 102 ? -16.123 1.692 26.197 1.00 89.75 102 ASP A N 1
ATOM 799 C CA . ASP A 1 102 ? -17.460 1.543 25.619 1.00 89.75 102 ASP A CA 1
ATOM 800 C C . ASP A 1 102 ? -17.692 2.561 24.487 1.00 89.75 102 ASP A C 1
ATOM 802 O O . ASP A 1 102 ? -18.232 2.220 23.425 1.00 89.75 102 ASP A O 1
ATOM 806 N N . ARG A 1 103 ? -17.219 3.806 24.660 1.00 88.62 103 ARG A N 1
ATOM 807 C CA . ARG A 1 103 ? -17.301 4.817 23.600 1.00 88.62 103 ARG A CA 1
ATOM 808 C C . ARG A 1 103 ? -16.353 4.510 22.444 1.00 88.62 103 ARG A C 1
ATOM 810 O O . ARG A 1 103 ? -16.791 4.542 21.301 1.00 88.62 103 ARG A O 1
ATOM 817 N N . ALA A 1 104 ? -15.101 4.147 22.722 1.00 88.31 104 ALA A N 1
ATOM 818 C CA . ALA A 1 104 ? -14.135 3.761 21.692 1.00 88.31 104 ALA A CA 1
ATOM 819 C C . ALA A 1 104 ? -14.636 2.563 20.872 1.00 88.31 104 ALA A C 1
ATOM 821 O O . ALA A 1 104 ? -14.512 2.551 19.652 1.00 88.31 104 ALA A O 1
ATOM 822 N N . HIS A 1 105 ? -15.266 1.585 21.527 1.00 87.38 105 HIS A N 1
ATOM 823 C CA . HIS A 1 105 ? -15.943 0.481 20.857 1.00 87.38 105 HIS A CA 1
ATOM 824 C C . HIS A 1 105 ? -17.059 0.951 19.931 1.00 87.38 105 HIS A C 1
ATOM 826 O O . HIS A 1 105 ? -17.117 0.511 18.788 1.00 87.38 105 HIS A O 1
ATOM 832 N N . SER A 1 106 ? -17.898 1.878 20.383 1.00 85.31 106 SER A N 1
ATOM 833 C CA . SER A 1 106 ? -18.967 2.429 19.547 1.00 85.31 106 SER A CA 1
ATOM 834 C C . SER A 1 106 ? -18.419 3.169 18.317 1.00 85.31 106 SER A C 1
ATOM 836 O O . SER A 1 106 ? -18.964 3.022 17.231 1.00 85.31 106 SER A O 1
ATOM 838 N N . GLU A 1 107 ? -17.310 3.900 18.449 1.00 83.88 107 GLU A N 1
ATOM 839 C CA . GLU A 1 107 ? -16.678 4.623 17.331 1.00 83.88 107 GLU A CA 1
ATOM 840 C C . GLU A 1 107 ? -15.943 3.687 16.350 1.00 83.88 107 GLU A C 1
ATOM 842 O O . GLU A 1 107 ? -15.919 3.929 15.144 1.00 83.88 107 GLU A O 1
ATOM 847 N N . ILE A 1 108 ? -15.333 2.604 16.845 1.00 82.31 108 ILE A N 1
ATOM 848 C CA . ILE A 1 108 ? -14.483 1.700 16.046 1.00 82.31 108 ILE A CA 1
ATOM 849 C C . ILE A 1 108 ? -15.274 0.530 15.446 1.00 82.31 108 ILE A C 1
ATOM 851 O O . ILE A 1 108 ? -14.986 0.097 14.334 1.00 82.31 108 ILE A O 1
ATOM 855 N N . ALA A 1 109 ? -16.233 -0.009 16.191 1.00 78.06 109 ALA A N 1
ATOM 856 C CA . ALA A 1 109 ? -16.958 -1.237 15.867 1.00 78.06 109 ALA A CA 1
ATOM 857 C C . ALA A 1 109 ? -18.485 -1.059 15.909 1.00 78.06 109 ALA A C 1
ATOM 859 O O . ALA A 1 109 ? -19.226 -2.022 15.716 1.00 78.06 109 ALA A O 1
ATOM 860 N N . GLY A 1 110 ? -18.971 0.160 16.166 1.00 69.25 110 GLY A N 1
ATOM 861 C CA . GLY A 1 110 ? -20.393 0.466 16.087 1.00 69.25 110 GLY A CA 1
ATOM 862 C C . GLY A 1 110 ? -20.937 0.297 14.672 1.00 69.25 110 GLY A C 1
ATOM 863 O O . GLY A 1 110 ? -20.210 0.362 13.681 1.00 69.25 110 GLY A O 1
ATOM 864 N N . ARG A 1 111 ? -22.253 0.103 14.590 1.00 63.09 111 ARG A N 1
ATOM 865 C CA . ARG A 1 111 ? -22.988 -0.162 13.345 1.00 63.09 111 ARG A CA 1
ATOM 866 C C . ARG A 1 111 ? -22.841 0.955 12.300 1.00 63.09 111 ARG A C 1
ATOM 868 O O . ARG A 1 111 ? -22.918 0.670 11.112 1.00 63.09 111 ARG A O 1
ATOM 875 N N . ASP A 1 112 ? -22.561 2.174 12.762 1.00 60.69 112 ASP A N 1
ATOM 876 C CA . ASP A 1 112 ? -22.335 3.370 11.940 1.00 60.69 112 ASP A CA 1
ATOM 877 C C . ASP A 1 112 ? -20.841 3.701 11.749 1.00 60.69 112 ASP A C 1
ATOM 879 O O . ASP A 1 112 ? -20.490 4.733 11.177 1.00 60.69 112 ASP A O 1
ATOM 883 N N . SER A 1 113 ? -19.932 2.847 12.232 1.00 65.19 113 SER A N 1
ATOM 884 C CA . SER A 1 113 ? -18.497 3.071 12.082 1.00 65.19 113 SER A CA 1
ATOM 885 C C . SER A 1 113 ? -18.042 2.787 10.654 1.00 65.19 113 SER A C 1
ATOM 887 O O . SER A 1 113 ? -18.384 1.766 10.053 1.00 65.19 113 SER A O 1
ATOM 889 N N . PHE A 1 114 ? -17.138 3.630 10.152 1.00 54.97 114 PHE A N 1
ATOM 890 C CA . PHE A 1 114 ? -16.387 3.390 8.915 1.00 54.97 114 PHE A CA 1
ATOM 891 C C . PHE A 1 114 ? -15.656 2.029 8.913 1.00 54.97 114 PHE A C 1
ATOM 893 O O . PHE A 1 114 ? -15.325 1.489 7.859 1.00 54.97 114 PHE A O 1
ATOM 900 N N . MET A 1 115 ? -15.418 1.461 10.099 1.00 60.72 115 MET A N 1
ATOM 901 C CA . MET A 1 115 ? -14.682 0.221 10.327 1.00 60.72 115 MET A CA 1
ATOM 902 C C . MET A 1 115 ? -15.588 -0.957 10.738 1.00 60.72 115 MET A C 1
ATOM 904 O O . MET A 1 115 ? -15.083 -1.965 11.230 1.00 60.72 115 MET A O 1
ATOM 908 N N . ALA A 1 116 ? -16.897 -0.899 10.448 1.00 57.12 116 ALA A N 1
ATOM 909 C CA . ALA A 1 116 ? -17.881 -1.970 10.698 1.00 57.12 116 ALA A CA 1
ATOM 910 C C . ALA A 1 116 ? -17.519 -3.361 10.114 1.00 57.12 116 ALA A C 1
ATOM 912 O O . ALA A 1 116 ? -18.187 -4.352 10.387 1.00 57.12 116 ALA A O 1
ATOM 913 N N . LEU A 1 117 ? -16.443 -3.450 9.327 1.00 56.75 117 LEU A N 1
ATOM 914 C CA . LEU A 1 117 ? -15.857 -4.684 8.801 1.00 56.75 117 LEU A CA 1
ATOM 915 C C . LEU A 1 117 ? -15.124 -5.535 9.855 1.00 56.75 117 LEU A C 1
ATOM 917 O O . LEU A 1 117 ? -14.759 -6.672 9.556 1.00 56.75 117 LEU A O 1
ATOM 921 N N . PHE A 1 118 ? -14.860 -5.017 11.059 1.00 60.41 118 PHE A N 1
ATOM 922 C CA . PHE A 1 118 ? -14.264 -5.812 12.135 1.00 60.41 118 PHE A CA 1
ATOM 923 C C . PHE A 1 118 ? -15.349 -6.474 12.984 1.00 60.41 118 PHE A C 1
ATOM 925 O O . PHE A 1 118 ? -15.673 -6.025 14.083 1.00 60.41 118 PHE A O 1
ATOM 932 N N . GLU A 1 119 ? -15.899 -7.569 12.466 1.00 54.59 119 GLU A N 1
ATOM 933 C CA . GLU A 1 119 ? -16.795 -8.438 13.226 1.00 54.59 119 GLU A CA 1
ATOM 934 C C . GLU A 1 119 ? -16.096 -8.911 14.520 1.00 54.59 119 GLU A C 1
ATOM 936 O O . GLU A 1 119 ? -14.943 -9.351 14.500 1.00 54.59 119 GLU A O 1
ATOM 941 N N . ASN A 1 120 ? -16.800 -8.830 15.656 1.00 61.84 120 ASN A N 1
ATOM 942 C CA . ASN A 1 120 ? -16.383 -9.328 16.981 1.00 61.84 120 ASN A CA 1
ATOM 943 C C . ASN A 1 120 ? -15.300 -8.533 17.741 1.00 61.84 120 ASN A C 1
ATOM 945 O O . ASN A 1 120 ? -14.576 -9.095 18.570 1.00 61.84 120 ASN A O 1
ATOM 949 N N . VAL A 1 121 ? -15.188 -7.223 17.530 1.00 75.25 121 VAL A N 1
ATOM 950 C CA . VAL A 1 121 ? -14.375 -6.372 18.415 1.00 75.25 121 VAL A CA 1
ATOM 951 C C . VAL A 1 121 ? -15.176 -6.045 19.675 1.00 75.25 121 VAL A C 1
ATOM 953 O O . VAL A 1 121 ? -16.264 -5.511 19.573 1.00 75.25 121 VAL A O 1
ATOM 956 N N . THR A 1 122 ? -14.652 -6.346 20.867 1.00 83.81 122 THR A N 1
ATOM 957 C CA . THR A 1 122 ? -15.258 -5.960 22.159 1.00 83.81 122 THR A CA 1
ATOM 958 C C . THR A 1 122 ? -14.502 -4.784 22.794 1.00 83.81 122 THR A C 1
ATOM 960 O O . THR A 1 122 ? -13.324 -4.588 22.471 1.00 83.81 122 THR A O 1
ATOM 963 N N . PRO A 1 123 ? -15.091 -4.034 23.750 1.00 86.19 123 PRO A N 1
ATOM 964 C CA . PRO A 1 123 ? -14.373 -2.981 24.482 1.00 86.19 123 PRO A CA 1
ATOM 965 C C . PRO A 1 123 ? -13.045 -3.465 25.092 1.00 86.19 123 PRO A C 1
ATOM 967 O O . PRO A 1 123 ? -12.002 -2.834 24.925 1.00 86.19 123 PRO A O 1
ATOM 970 N N . ALA A 1 124 ? -13.040 -4.661 25.690 1.00 86.19 124 ALA A N 1
ATOM 971 C CA . ALA A 1 124 ? -11.836 -5.275 26.257 1.00 86.19 124 ALA A CA 1
ATOM 972 C C . ALA A 1 124 ? -10.793 -5.685 25.195 1.00 86.19 124 ALA A C 1
ATOM 974 O O . ALA A 1 124 ? -9.600 -5.807 25.485 1.00 86.19 124 ALA A O 1
ATOM 975 N N . ALA A 1 125 ? -11.208 -5.960 23.954 1.00 84.56 125 ALA A N 1
ATOM 976 C CA . ALA A 1 125 ? -10.276 -6.209 22.854 1.00 84.56 125 ALA A CA 1
ATOM 977 C C . ALA A 1 125 ? -9.578 -4.913 22.409 1.00 84.56 125 ALA A C 1
ATOM 979 O O . ALA A 1 125 ? -8.382 -4.939 22.114 1.00 84.56 125 ALA A O 1
ATOM 980 N N . ILE A 1 126 ? -10.302 -3.790 22.417 1.00 86.69 126 ILE A N 1
ATOM 981 C CA . ILE A 1 126 ? -9.777 -2.455 22.099 1.00 86.69 126 ILE A CA 1
ATOM 982 C C . ILE A 1 126 ? -8.777 -2.007 23.161 1.00 86.69 126 ILE A C 1
ATOM 984 O O . ILE A 1 126 ? -7.671 -1.601 22.815 1.00 86.69 126 ILE A O 1
ATOM 988 N N . GLU A 1 127 ? -9.114 -2.166 24.441 1.00 90.06 127 GLU A N 1
ATOM 989 C CA . GLU A 1 127 ? -8.211 -1.860 25.556 1.00 90.06 127 GLU A CA 1
ATOM 990 C C . GLU A 1 127 ? -6.891 -2.642 25.445 1.00 90.06 127 GLU A C 1
ATOM 992 O O . GLU A 1 127 ? -5.803 -2.058 25.421 1.00 90.06 127 GLU A O 1
ATOM 997 N N . ARG A 1 128 ? -6.968 -3.970 25.275 1.00 87.00 128 ARG A N 1
ATOM 998 C CA . ARG A 1 128 ? -5.778 -4.823 25.104 1.00 87.00 128 ARG A CA 1
ATOM 999 C C . ARG A 1 128 ? -4.950 -4.444 23.878 1.00 87.00 128 ARG A C 1
ATOM 1001 O O . ARG A 1 128 ? -3.722 -4.539 23.917 1.00 87.00 128 ARG A O 1
ATOM 1008 N N . ARG A 1 129 ? -5.602 -4.047 22.783 1.00 85.44 129 ARG A N 1
ATOM 1009 C CA . ARG A 1 129 ? -4.926 -3.588 21.564 1.00 85.44 129 ARG A CA 1
ATOM 1010 C C . ARG A 1 129 ? -4.196 -2.272 21.818 1.00 85.44 129 ARG A C 1
ATOM 1012 O O . ARG A 1 129 ? -3.000 -2.207 21.562 1.00 85.44 129 ARG A O 1
ATOM 1019 N N . TYR A 1 130 ? -4.870 -1.279 22.393 1.00 88.94 130 TYR A N 1
ATOM 1020 C CA . TYR A 1 130 ? -4.285 0.019 22.728 1.00 88.94 130 TYR A CA 1
ATOM 1021 C C . TYR A 1 130 ? -3.017 -0.125 23.582 1.00 88.94 130 TYR A C 1
ATOM 1023 O O . TYR A 1 130 ? -1.970 0.426 23.236 1.00 88.94 130 TYR A O 1
ATOM 1031 N N . HIS A 1 131 ? -3.074 -0.923 24.653 1.00 88.50 131 HIS A N 1
ATOM 1032 C CA . HIS A 1 131 ? -1.914 -1.137 25.523 1.00 88.50 131 HIS A CA 1
ATOM 1033 C C . HIS A 1 131 ? -0.759 -1.849 24.813 1.00 88.50 131 HIS A C 1
ATOM 1035 O O . HIS A 1 131 ? 0.392 -1.456 24.989 1.00 88.50 131 HIS A O 1
ATOM 1041 N N . ARG A 1 132 ? -1.054 -2.841 23.964 1.00 84.69 132 ARG A N 1
ATOM 1042 C CA . ARG A 1 132 ? -0.044 -3.542 23.155 1.00 84.69 132 ARG A CA 1
ATOM 1043 C C . ARG A 1 132 ? 0.650 -2.618 22.155 1.00 84.69 132 ARG A C 1
ATOM 1045 O O . ARG A 1 132 ? 1.836 -2.785 21.892 1.00 84.69 132 ARG A O 1
ATOM 1052 N N . VAL A 1 133 ? -0.085 -1.679 21.562 1.00 85.69 133 VAL A N 1
ATOM 1053 C CA . VAL A 1 133 ? 0.488 -0.712 20.617 1.00 85.69 133 VAL A CA 1
ATOM 1054 C C . VAL A 1 133 ? 1.360 0.288 21.369 1.00 85.69 133 VAL A C 1
ATOM 1056 O O . VAL A 1 133 ? 2.525 0.451 21.021 1.00 85.69 133 VAL A O 1
ATOM 1059 N N . LYS A 1 134 ? 0.858 0.870 22.468 1.00 82.94 134 LYS A N 1
ATOM 1060 C CA . LYS A 1 134 ? 1.645 1.784 23.312 1.00 82.94 134 LYS A CA 1
ATOM 1061 C C . LYS A 1 134 ? 2.938 1.149 23.822 1.00 82.94 134 LYS A C 1
ATOM 1063 O O . LYS A 1 134 ? 3.966 1.809 23.776 1.00 82.94 134 LYS A O 1
ATOM 1068 N N . SER A 1 135 ? 2.918 -0.124 24.226 1.00 82.25 135 SER A N 1
ATOM 1069 C CA . SER A 1 135 ? 4.121 -0.825 24.697 1.00 82.25 135 SER A CA 1
ATOM 1070 C C . SER A 1 135 ? 5.145 -1.135 23.599 1.00 82.25 135 SER A C 1
ATOM 1072 O O . SER A 1 135 ? 6.258 -1.523 23.922 1.00 82.25 135 SER A O 1
ATOM 1074 N N . ARG A 1 136 ? 4.778 -1.047 22.313 1.00 74.25 136 ARG A N 1
ATOM 1075 C CA . ARG A 1 136 ? 5.709 -1.208 21.177 1.00 74.25 136 ARG A CA 1
ATOM 1076 C C . ARG A 1 136 ? 6.283 0.122 20.691 1.00 74.25 136 ARG A C 1
ATOM 1078 O O . ARG A 1 136 ? 7.244 0.113 19.931 1.00 74.25 136 ARG A O 1
ATOM 1085 N N . SER A 1 137 ? 5.650 1.232 21.064 1.00 62.69 137 SER A N 1
ATOM 1086 C CA . SER A 1 137 ? 6.026 2.593 20.670 1.00 62.69 137 SER A CA 1
ATOM 1087 C C . SER A 1 137 ? 6.736 3.375 21.784 1.00 62.69 137 SER A C 1
ATOM 1089 O O . SER A 1 137 ? 7.097 4.526 21.559 1.00 62.69 137 SER A O 1
ATOM 1091 N N . SER A 1 138 ? 6.882 2.785 22.975 1.00 52.72 138 SER A N 1
ATOM 1092 C CA . SER A 1 138 ? 7.745 3.246 24.077 1.00 52.72 138 SER A CA 1
ATOM 1093 C C . SER A 1 138 ? 9.026 2.429 24.100 1.00 52.72 138 SER A C 1
ATOM 1095 O O . SER A 1 138 ? 10.069 3.025 24.431 1.00 52.72 138 SER A O 1
#

Foldseek 3Di:
DDDDDPPPCVVPDPPDDDDAEPVSVLVVQLVVCVVVVHHSVVSSVVLLVCDPVNVVVCVVSVYDDDDDPPDPPPPPPLLNVLQVQLVCCCPVVVDDDPRSLVVSCCQQCNPPHPNVVPPPDHSVNSVVSNVVSVVVVD

Radius of gyration: 27.87 Å; chains: 1; bounding box: 48×30×76 Å

Sequence (138 aa):
MTIEPPDHRLASSIAGTPPRTWPELERYVAAEATSAGENAEAAVRELRRKGPITRLLCRQLAIAVPRQKRGKKDRPQLDDFTVVVVEALKRDYGLRGKALWDRAHSEIAGRDSFMALFENVTPAAIERRYHRVKSRSS

Secondary structure (DSSP, 8-state):
---PPP-GGGGS---SPPP-SHHHHHHHHHHHHHHTTS-HHHHHHHHHT--HHHHHHHHHTT--PPPP---------HHHHHHHHHHHHHHHH---HHHHHHHHHHHHHSTT-TTTT-TT--HHHHHHHHHHHHHHH-